Protein AF-A0A9X0D7T0-F1 (afdb_monomer_lite)

Radius of gyration: 15.06 Å; chains: 1; bounding box: 39×26×45 Å

Structure (mmCIF, N/CA/C/O backbone):
data_AF-A0A9X0D7T0-F1
#
_entry.id   AF-A0A9X0D7T0-F1
#
loop_
_atom_site.group_PDB
_atom_site.id
_atom_site.type_symbol
_atom_site.label_atom_id
_atom_site.label_alt_id
_atom_site.label_comp_id
_atom_site.label_asym_id
_atom_site.label_entity_id
_atom_site.label_seq_id
_atom_site.pdbx_PDB_ins_code
_atom_site.Cartn_x
_atom_site.Cartn_y
_atom_site.Cartn_z
_atom_site.occupancy
_atom_site.B_iso_or_equiv
_atom_site.auth_seq_id
_atom_site.auth_comp_id
_atom_site.auth_asym_id
_atom_site.auth_atom_id
_atom_site.pdbx_PDB_model_num
ATOM 1 N N . MET A 1 1 ? 8.832 -11.929 2.721 1.00 56.16 1 MET A N 1
ATOM 2 C CA . MET A 1 1 ? 8.522 -11.115 3.913 1.00 56.16 1 MET A CA 1
ATOM 3 C C . MET A 1 1 ? 9.314 -9.824 3.791 1.00 56.16 1 MET A C 1
ATOM 5 O O . MET A 1 1 ? 10.515 -9.914 3.564 1.00 56.16 1 MET A O 1
ATOM 9 N N . ASN A 1 2 ? 8.666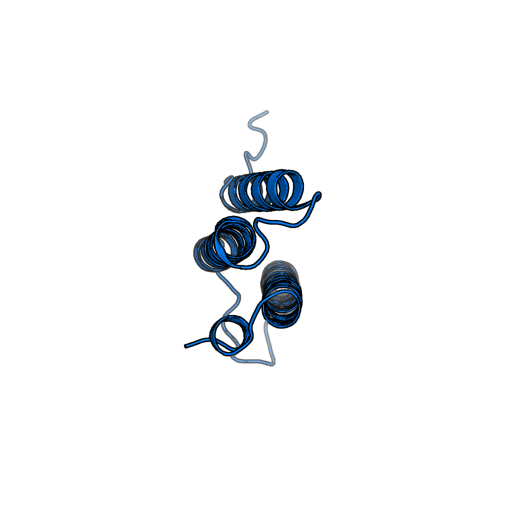 -8.660 3.822 1.00 71.38 2 ASN A N 1
ATOM 10 C CA . ASN A 1 2 ? 9.335 -7.352 3.772 1.00 71.38 2 ASN A CA 1
ATOM 11 C C . ASN A 1 2 ? 9.234 -6.635 5.131 1.00 71.38 2 ASN A C 1
ATOM 13 O O . ASN A 1 2 ? 8.425 -7.025 5.968 1.00 71.38 2 ASN A O 1
ATOM 17 N N . LEU A 1 3 ? 10.056 -5.604 5.357 1.00 76.31 3 LEU A N 1
ATOM 18 C CA . LEU A 1 3 ? 10.118 -4.901 6.646 1.00 76.31 3 LEU A CA 1
ATOM 19 C C . LEU A 1 3 ? 8.761 -4.320 7.075 1.00 76.31 3 LEU A C 1
ATOM 21 O O . LEU A 1 3 ? 8.438 -4.368 8.253 1.00 76.31 3 LEU A O 1
ATOM 25 N N . GLY A 1 4 ? 7.953 -3.821 6.135 1.00 76.62 4 GLY A N 1
ATOM 26 C CA . GLY A 1 4 ? 6.618 -3.296 6.432 1.00 76.62 4 GLY A CA 1
ATOM 27 C C . GLY A 1 4 ? 5.663 -4.363 6.967 1.00 76.62 4 GLY A C 1
ATOM 28 O O . GLY A 1 4 ? 4.890 -4.071 7.862 1.00 76.62 4 GLY A O 1
ATOM 29 N N . GLN A 1 5 ? 5.776 -5.609 6.496 1.00 77.44 5 GLN A N 1
ATOM 30 C CA . GLN A 1 5 ? 4.975 -6.749 6.972 1.00 77.44 5 GLN A CA 1
ATOM 31 C C . GLN A 1 5 ? 5.391 -7.278 8.355 1.00 77.44 5 GLN A 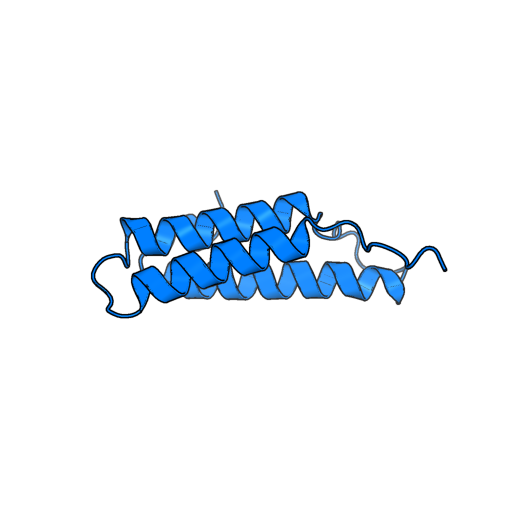C 1
ATOM 33 O O . GLN A 1 5 ? 4.705 -8.133 8.904 1.00 77.44 5 GLN A O 1
ATOM 38 N N . LEU A 1 6 ? 6.542 -6.846 8.878 1.00 85.00 6 LEU A N 1
ATOM 39 C CA . LEU A 1 6 ? 7.019 -7.187 10.225 1.00 85.00 6 LEU A CA 1
ATOM 40 C C . LEU A 1 6 ? 6.685 -6.101 11.255 1.00 85.00 6 LEU A C 1
ATOM 42 O O . LEU A 1 6 ? 6.935 -6.284 12.443 1.00 85.00 6 LEU A O 1
ATOM 46 N N . LEU A 1 7 ? 6.194 -4.958 10.783 1.00 86.06 7 LEU A N 1
ATOM 47 C CA . LEU A 1 7 ? 5.769 -3.831 11.596 1.00 86.06 7 LEU A CA 1
ATOM 48 C C . LEU A 1 7 ? 4.241 -3.762 11.573 1.00 86.06 7 LEU A C 1
ATOM 50 O O . LEU A 1 7 ? 3.602 -4.341 10.701 1.00 86.06 7 LEU A O 1
ATOM 54 N N . GLU A 1 8 ? 3.670 -3.010 12.506 1.00 84.38 8 GLU A N 1
ATOM 55 C CA . GLU A 1 8 ? 2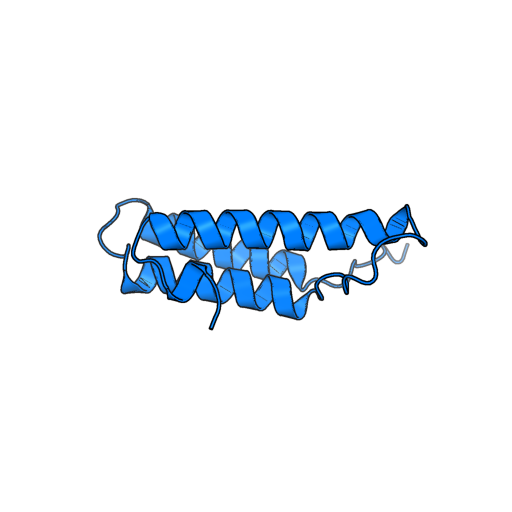.224 -2.806 12.603 1.00 84.38 8 GLU A CA 1
ATOM 56 C C . GLU A 1 8 ? 1.892 -1.312 12.560 1.00 84.38 8 GLU A C 1
ATOM 58 O O . GLU A 1 8 ? 2.726 -0.454 12.899 1.00 84.38 8 GLU A O 1
ATOM 63 N N . GLY A 1 9 ? 0.673 -1.009 12.106 1.00 88.06 9 GLY A N 1
ATOM 64 C CA . GLY A 1 9 ? 0.119 0.342 12.065 1.00 88.06 9 GLY A CA 1
ATOM 65 C C . GLY A 1 9 ? 1.068 1.376 11.450 1.00 88.06 9 GLY A C 1
ATOM 66 O O . GLY A 1 9 ? 1.649 1.185 10.376 1.00 88.06 9 GLY A O 1
ATOM 67 N N . GLN A 1 10 ? 1.277 2.490 12.154 1.00 89.25 10 GLN A N 1
ATOM 68 C CA . GLN A 1 10 ? 2.023 3.634 11.630 1.00 89.25 10 GLN A CA 1
ATOM 69 C C . GLN A 1 10 ? 3.498 3.314 11.327 1.00 89.25 10 GLN A C 1
ATOM 71 O O . GLN A 1 10 ? 4.112 3.955 10.462 1.00 89.25 10 GLN A O 1
ATOM 76 N N . GLY A 1 11 ? 4.073 2.315 12.006 1.00 91.00 11 GLY A N 1
ATOM 77 C CA . GLY A 1 11 ? 5.419 1.820 11.720 1.00 91.00 11 GLY A CA 1
ATOM 78 C C . GLY A 1 11 ? 5.493 1.171 10.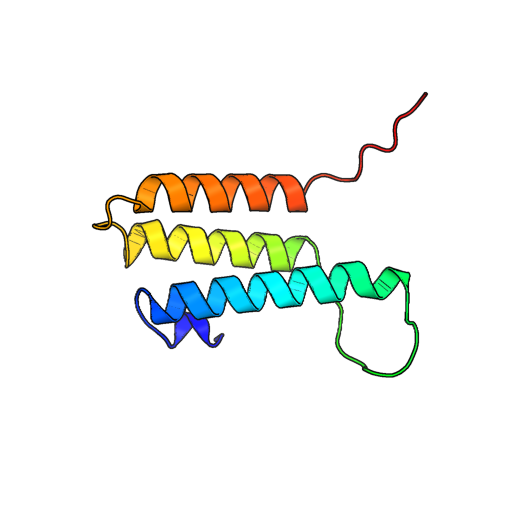339 1.00 91.00 11 GLY A C 1
ATOM 79 O O . GLY A 1 11 ? 6.369 1.513 9.538 1.00 91.00 11 GLY A O 1
ATOM 80 N N . ALA A 1 12 ? 4.521 0.313 10.022 1.00 91.44 12 ALA A N 1
ATOM 81 C CA . ALA A 1 12 ? 4.390 -0.312 8.710 1.00 91.44 12 ALA A CA 1
ATOM 82 C C . ALA A 1 12 ? 4.133 0.729 7.613 1.00 91.44 12 ALA A C 1
ATOM 84 O O . ALA A 1 12 ? 4.831 0.744 6.596 1.00 91.44 12 ALA A O 1
ATOM 85 N N . VAL A 1 13 ? 3.212 1.671 7.850 1.00 93.38 13 VAL A N 1
ATOM 86 C CA . VAL A 1 13 ? 2.915 2.786 6.931 1.00 93.38 13 VAL A CA 1
ATOM 87 C C . VAL A 1 13 ? 4.178 3.576 6.586 1.00 93.38 13 VAL A C 1
ATOM 89 O O . VAL A 1 13 ? 4.436 3.877 5.417 1.00 93.38 13 VAL A O 1
ATOM 92 N N . THR A 1 14 ? 4.996 3.904 7.586 1.00 94.00 14 THR A N 1
ATOM 93 C CA . THR A 1 14 ? 6.241 4.656 7.381 1.00 94.00 14 THR A CA 1
ATOM 94 C C . THR A 1 14 ? 7.246 3.852 6.557 1.00 94.00 14 THR A C 1
ATOM 96 O O . THR A 1 14 ? 7.842 4.386 5.615 1.00 94.00 14 THR A O 1
ATOM 99 N N . ALA A 1 15 ? 7.399 2.558 6.855 1.00 93.00 15 ALA A N 1
ATOM 100 C CA . ALA A 1 15 ? 8.286 1.669 6.112 1.00 93.00 15 ALA A CA 1
ATOM 101 C C . ALA A 1 15 ? 7.864 1.531 4.640 1.00 93.00 15 ALA A C 1
ATOM 103 O O . ALA A 1 15 ? 8.706 1.680 3.751 1.00 93.00 15 ALA A O 1
ATOM 104 N N . PHE A 1 16 ? 6.570 1.337 4.361 1.00 93.25 16 PHE A N 1
ATOM 105 C CA . PHE A 1 16 ? 6.047 1.275 2.991 1.00 93.25 16 PHE A CA 1
ATOM 106 C C . PHE A 1 16 ? 6.256 2.589 2.234 1.00 93.25 16 PHE A C 1
ATOM 108 O O . PHE A 1 16 ? 6.755 2.572 1.109 1.00 93.25 16 PHE A O 1
ATOM 115 N N . ASN A 1 17 ? 5.959 3.738 2.849 1.00 94.25 17 ASN A N 1
ATOM 116 C CA . ASN A 1 17 ? 6.185 5.041 2.217 1.00 94.25 17 ASN A CA 1
ATOM 117 C C . ASN A 1 17 ? 7.661 5.278 1.881 1.00 94.25 17 ASN A C 1
ATOM 119 O O . ASN A 1 17 ? 7.971 5.831 0.822 1.00 94.25 17 ASN A O 1
ATOM 123 N N . LYS A 1 18 ? 8.584 4.869 2.760 1.00 93.94 18 LYS A N 1
ATOM 124 C CA . LYS A 1 18 ? 10.020 4.992 2.492 1.00 93.94 18 LYS A CA 1
ATOM 125 C C . LYS A 1 18 ? 10.471 4.037 1.390 1.00 93.94 18 LYS A C 1
ATOM 127 O O . LYS A 1 18 ? 11.224 4.454 0.514 1.00 93.94 18 LYS A O 1
ATOM 132 N N . ALA A 1 19 ? 9.989 2.795 1.404 1.00 91.62 19 ALA A N 1
ATOM 133 C CA . ALA A 1 19 ? 10.302 1.807 0.378 1.00 91.62 19 ALA A CA 1
ATOM 134 C C . ALA A 1 19 ? 9.846 2.281 -1.010 1.00 91.62 19 ALA A C 1
ATOM 136 O O . ALA A 1 19 ? 10.635 2.263 -1.946 1.00 91.62 19 ALA A O 1
ATOM 137 N N . ILE A 1 20 ? 8.617 2.788 -1.131 1.00 93.50 20 ILE A N 1
ATOM 138 C CA . ILE A 1 20 ? 8.077 3.327 -2.388 1.00 93.50 20 ILE A CA 1
ATOM 139 C C . ILE A 1 20 ? 8.918 4.502 -2.899 1.00 93.50 20 ILE A C 1
ATOM 141 O O . ILE A 1 20 ? 9.236 4.554 -4.083 1.00 93.50 20 ILE A O 1
ATOM 145 N N . GLN A 1 21 ? 9.311 5.430 -2.019 1.00 92.81 21 GLN A N 1
ATOM 146 C CA . GLN A 1 21 ? 10.179 6.551 -2.400 1.00 92.81 21 GLN A CA 1
ATOM 147 C C . GLN A 1 21 ? 11.523 6.076 -2.956 1.00 92.81 21 GLN A C 1
ATOM 149 O O . GLN A 1 21 ? 11.973 6.595 -3.972 1.00 92.81 21 GLN A O 1
ATOM 154 N N . LEU A 1 22 ? 12.146 5.084 -2.312 1.00 91.25 22 LEU A N 1
ATOM 155 C CA . LEU A 1 22 ? 13.401 4.505 -2.792 1.00 91.25 22 LEU A CA 1
ATOM 156 C C . LEU A 1 22 ? 13.213 3.803 -4.140 1.00 91.25 22 LEU A C 1
ATOM 158 O O . LEU A 1 22 ? 14.014 4.014 -5.040 1.00 91.25 22 LEU A O 1
ATOM 162 N N . MET A 1 23 ? 12.132 3.036 -4.309 1.00 91.00 23 MET A N 1
ATOM 163 C CA . MET A 1 23 ? 11.830 2.360 -5.574 1.00 91.00 23 MET A CA 1
ATOM 164 C C . MET A 1 23 ? 11.628 3.347 -6.733 1.00 91.00 23 MET A C 1
ATOM 166 O O . MET A 1 23 ? 12.105 3.090 -7.833 1.00 91.00 23 MET A O 1
ATOM 170 N N . ILE A 1 24 ? 10.941 4.470 -6.497 1.00 89.81 24 ILE A N 1
ATOM 171 C CA . ILE A 1 24 ? 10.751 5.521 -7.509 1.00 89.81 24 ILE A CA 1
ATOM 172 C C . ILE A 1 24 ? 12.084 6.204 -7.831 1.00 89.81 24 ILE A C 1
ATOM 174 O O . ILE A 1 24 ? 12.428 6.314 -9.001 1.00 89.81 24 ILE A O 1
ATOM 178 N N . ALA A 1 25 ? 12.868 6.584 -6.817 1.00 88.38 25 ALA A N 1
ATOM 179 C CA . ALA A 1 25 ? 14.173 7.214 -7.026 1.00 88.38 25 ALA A CA 1
ATOM 180 C C . ALA A 1 25 ? 15.121 6.314 -7.840 1.00 88.38 25 ALA A C 1
ATOM 182 O O . ALA A 1 25 ? 15.691 6.752 -8.833 1.00 88.38 25 ALA A O 1
ATOM 183 N N . SER A 1 26 ? 15.204 5.024 -7.498 1.00 83.81 26 SER A N 1
ATOM 184 C CA . SER A 1 26 ? 16.011 4.052 -8.248 1.00 83.81 26 SER A CA 1
ATOM 185 C C . SER A 1 26 ? 15.506 3.802 -9.673 1.00 83.81 26 SER A C 1
ATOM 187 O O . SER A 1 26 ? 16.271 3.357 -10.526 1.00 83.81 26 SER A O 1
ATOM 189 N N . LYS A 1 27 ? 14.225 4.062 -9.952 1.00 78.56 27 LYS A N 1
ATOM 190 C CA . LYS A 1 27 ? 13.652 3.991 -11.302 1.00 78.56 27 LYS A CA 1
ATOM 191 C C . LYS A 1 27 ? 14.029 5.199 -12.152 1.00 78.56 27 LYS A C 1
ATOM 193 O O . LYS A 1 27 ? 14.308 5.033 -13.336 1.00 78.56 27 LYS A O 1
ATOM 198 N N . ASP A 1 28 ? 14.054 6.384 -11.556 1.00 70.38 28 ASP A N 1
ATOM 199 C CA . ASP A 1 28 ? 14.416 7.622 -12.247 1.00 70.38 28 ASP A CA 1
ATOM 200 C C . ASP A 1 28 ? 15.939 7.702 -12.506 1.00 70.38 28 ASP A C 1
ATOM 202 O O . ASP A 1 28 ? 16.364 8.144 -13.581 1.00 70.38 28 ASP A O 1
ATOM 206 N N . ASP A 1 29 ? 16.758 7.183 -11.580 1.00 64.38 29 ASP A N 1
ATOM 207 C CA . ASP A 1 29 ? 18.232 7.185 -11.646 1.00 64.38 29 ASP A CA 1
ATOM 208 C C . 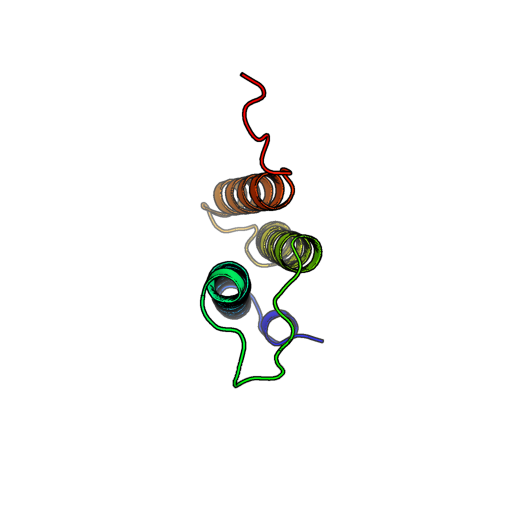ASP A 1 29 ? 18.826 6.289 -12.755 1.00 64.38 29 ASP A C 1
ATOM 210 O O . ASP A 1 29 ? 19.923 6.568 -13.251 1.00 64.38 29 ASP A O 1
ATOM 214 N N . GLU A 1 30 ? 18.094 5.275 -13.237 1.00 54.19 30 GLU A N 1
ATOM 215 C CA . GLU A 1 30 ? 18.484 4.472 -14.417 1.00 54.19 30 GLU A CA 1
ATOM 216 C C . GLU A 1 30 ? 18.612 5.321 -15.693 1.00 54.19 30 GLU A C 1
ATOM 218 O O . GLU A 1 30 ? 19.243 4.906 -16.664 1.00 54.19 30 GLU A O 1
ATOM 223 N N . THR A 1 31 ? 18.062 6.540 -15.695 1.00 50.62 31 THR A N 1
ATOM 224 C CA . THR A 1 31 ? 18.229 7.487 -16.804 1.00 50.62 31 THR A CA 1
ATOM 225 C C . THR A 1 31 ? 19.598 8.190 -16.776 1.00 50.62 31 THR A C 1
ATOM 227 O O . THR A 1 31 ? 19.967 8.806 -17.775 1.00 50.62 31 THR A O 1
ATOM 230 N N . SER A 1 32 ? 20.369 8.117 -15.675 1.00 47.97 32 SER A N 1
ATOM 231 C CA . SER A 1 32 ? 21.596 8.922 -15.494 1.00 47.97 32 SER A CA 1
ATOM 232 C C . SER A 1 32 ? 22.877 8.180 -15.081 1.00 47.97 32 SER A C 1
ATOM 234 O O . SER A 1 32 ? 23.948 8.726 -15.340 1.00 47.97 32 SER A O 1
ATOM 236 N N . GLN A 1 33 ? 22.857 6.973 -14.497 1.00 40.84 33 GLN A N 1
ATOM 237 C CA . GLN A 1 33 ? 24.109 6.275 -14.126 1.00 40.84 33 GLN A CA 1
ATOM 238 C C . GLN A 1 33 ? 24.074 4.759 -14.359 1.00 40.84 33 GLN A C 1
ATOM 240 O O . GLN A 1 33 ? 23.815 3.959 -13.464 1.00 40.84 33 GLN A O 1
ATOM 245 N N . ALA A 1 34 ? 24.474 4.354 -15.565 1.00 45.62 34 ALA A N 1
ATOM 246 C CA . ALA A 1 34 ? 25.028 3.027 -15.799 1.00 45.62 34 ALA A CA 1
ATOM 247 C C . ALA A 1 34 ? 26.463 2.980 -15.239 1.00 45.62 34 ALA A C 1
ATOM 249 O O . ALA A 1 34 ? 27.370 3.496 -15.886 1.00 45.62 34 ALA A O 1
ATOM 250 N N . ALA A 1 35 ? 26.635 2.398 -14.043 1.00 45.34 35 ALA A N 1
ATOM 251 C CA . ALA A 1 35 ? 27.856 1.784 -13.477 1.00 45.34 35 ALA A CA 1
ATOM 252 C C . ALA A 1 35 ? 28.056 2.150 -11.994 1.00 45.34 35 ALA A C 1
ATOM 254 O O . ALA A 1 35 ? 28.626 3.195 -11.705 1.00 45.34 35 ALA A O 1
ATOM 255 N N . ALA A 1 36 ? 27.634 1.275 -11.065 1.00 45.47 36 ALA A N 1
ATOM 256 C CA . ALA A 1 36 ? 28.389 0.941 -9.833 1.00 45.47 36 ALA A CA 1
ATOM 257 C C . ALA A 1 36 ? 27.606 0.102 -8.802 1.00 45.47 36 ALA A C 1
ATOM 259 O O . ALA A 1 36 ? 28.228 -0.438 -7.893 1.00 45.47 36 ALA A O 1
ATOM 260 N N . SER A 1 37 ? 26.282 -0.049 -8.892 1.00 49.00 37 SER A N 1
ATOM 261 C CA . SER A 1 37 ? 25.530 -0.916 -7.968 1.00 49.00 37 SER A CA 1
ATOM 262 C C . SER A 1 37 ? 24.631 -1.869 -8.735 1.00 49.00 37 SER A C 1
ATOM 264 O O . SER A 1 37 ? 23.768 -1.444 -9.488 1.00 49.00 37 SER A O 1
ATOM 266 N N . ASN A 1 38 ? 24.831 -3.170 -8.529 1.00 52.12 38 ASN A N 1
ATOM 267 C CA . ASN A 1 38 ? 24.089 -4.260 -9.168 1.00 52.12 38 ASN A CA 1
ATOM 268 C C . ASN A 1 38 ? 22.664 -4.416 -8.590 1.00 52.12 38 ASN A C 1
ATOM 270 O O . ASN A 1 38 ? 22.178 -5.533 -8.420 1.00 52.12 38 ASN A O 1
ATOM 274 N N . ASN A 1 39 ? 22.041 -3.308 -8.182 1.00 58.12 39 ASN A N 1
ATOM 275 C CA . ASN A 1 39 ? 20.749 -3.315 -7.518 1.00 58.12 39 ASN A CA 1
ATOM 276 C C . ASN A 1 39 ? 19.675 -3.144 -8.598 1.00 58.12 39 ASN A C 1
ATOM 278 O O . ASN A 1 39 ? 19.644 -2.086 -9.226 1.00 58.12 39 ASN A O 1
ATOM 282 N N . PRO A 1 40 ? 18.849 -4.167 -8.879 1.00 63.47 40 PRO A N 1
ATOM 283 C CA . PRO A 1 40 ? 17.858 -4.073 -9.937 1.00 63.47 40 PRO A CA 1
ATOM 284 C C . PRO A 1 40 ? 16.896 -2.926 -9.628 1.00 63.47 40 PRO A C 1
ATOM 286 O O . PRO A 1 40 ? 16.318 -2.858 -8.541 1.00 63.47 40 PRO A O 1
ATOM 289 N N . SER A 1 41 ? 16.749 -2.011 -10.583 1.00 76.88 41 SER A N 1
ATOM 290 C CA . SER A 1 41 ? 15.771 -0.938 -10.486 1.00 76.88 41 SER A CA 1
ATOM 291 C C . SER A 1 41 ? 14.356 -1.503 -10.373 1.00 76.88 41 SER A C 1
ATOM 293 O O . SER A 1 41 ? 14.006 -2.485 -11.034 1.00 76.88 41 SER A O 1
ATOM 295 N N . ALA A 1 42 ? 13.531 -0.885 -9.528 1.00 83.38 42 ALA A N 1
ATOM 296 C CA . ALA A 1 42 ? 12.183 -1.364 -9.273 1.00 83.38 42 ALA A CA 1
ATOM 297 C C . ALA A 1 42 ? 11.290 -1.194 -10.513 1.00 83.38 42 ALA A C 1
ATOM 299 O O . ALA A 1 42 ? 11.101 -0.103 -11.074 1.00 83.38 42 ALA A O 1
ATOM 300 N N . SER A 1 43 ? 10.665 -2.289 -10.930 1.00 89.00 43 SER A N 1
ATOM 301 C CA . SER A 1 43 ? 9.691 -2.279 -12.013 1.00 89.00 43 SER A CA 1
ATOM 302 C C . SER A 1 43 ? 8.444 -1.475 -11.629 1.00 89.00 43 SER A C 1
ATOM 304 O O . SER A 1 43 ? 8.092 -1.304 -10.460 1.00 89.00 43 SER A O 1
ATOM 306 N N . SER A 1 44 ? 7.711 -0.991 -12.638 1.00 89.75 44 SER A N 1
ATOM 307 C CA . SER A 1 44 ? 6.426 -0.315 -12.392 1.00 89.75 44 SER A CA 1
ATOM 308 C C . SER A 1 44 ? 5.429 -1.235 -11.679 1.00 89.75 44 SER A C 1
ATOM 310 O O . SER A 1 44 ? 4.605 -0.761 -10.897 1.00 89.75 44 SER A O 1
ATOM 312 N N . THR A 1 45 ? 5.522 -2.545 -11.920 1.00 90.69 45 THR A N 1
ATOM 313 C CA . THR A 1 45 ? 4.712 -3.564 -11.249 1.00 90.69 45 THR A CA 1
ATOM 314 C C . THR A 1 45 ? 5.043 -3.645 -9.762 1.00 90.69 45 THR A C 1
ATOM 316 O O . THR A 1 45 ? 4.125 -3.628 -8.951 1.00 90.69 45 THR A O 1
ATOM 319 N N . GLU A 1 46 ? 6.321 -3.661 -9.380 1.00 91.38 46 GLU A N 1
ATOM 320 C CA . GLU A 1 46 ? 6.732 -3.715 -7.968 1.00 91.38 46 GLU A CA 1
ATOM 321 C C . GLU A 1 46 ? 6.301 -2.470 -7.192 1.00 91.38 46 GLU A C 1
ATOM 323 O O . GLU A 1 46 ? 5.738 -2.588 -6.103 1.00 91.38 46 GLU A O 1
ATOM 328 N N . ILE A 1 47 ? 6.460 -1.282 -7.782 1.00 92.56 47 ILE A N 1
ATOM 329 C CA . ILE A 1 47 ? 5.981 -0.030 -7.177 1.00 92.56 47 ILE A CA 1
ATOM 330 C C . ILE A 1 47 ? 4.452 -0.049 -7.037 1.00 92.56 47 ILE A C 1
ATOM 332 O O . ILE A 1 47 ? 3.907 0.356 -6.010 1.00 92.56 47 ILE A O 1
ATOM 336 N N . SER A 1 48 ? 3.745 -0.557 -8.050 1.00 93.00 48 SER A N 1
ATOM 337 C CA . SER A 1 48 ? 2.285 -0.694 -8.008 1.00 93.00 48 SER A CA 1
ATOM 338 C C . SER A 1 48 ? 1.831 -1.637 -6.897 1.00 93.00 48 SER A C 1
ATOM 340 O O . SER A 1 48 ? 0.885 -1.319 -6.179 1.00 93.00 48 SER A O 1
ATOM 342 N N . THR A 1 49 ? 2.519 -2.767 -6.727 1.00 93.31 49 THR A N 1
ATOM 343 C CA . THR A 1 49 ? 2.272 -3.718 -5.638 1.00 93.31 49 THR A CA 1
ATOM 344 C C . THR A 1 49 ? 2.525 -3.075 -4.279 1.00 93.31 49 THR A C 1
ATOM 346 O O . THR A 1 49 ? 1.705 -3.226 -3.379 1.00 93.31 49 THR A O 1
ATOM 349 N N . ALA A 1 50 ? 3.596 -2.292 -4.132 1.00 93.69 50 ALA A N 1
ATOM 350 C CA . ALA A 1 50 ? 3.878 -1.582 -2.887 1.00 93.69 50 ALA A CA 1
ATOM 351 C C . ALA A 1 50 ? 2.771 -0.573 -2.525 1.00 93.69 50 ALA A C 1
ATOM 353 O O . ALA A 1 50 ? 2.388 -0.476 -1.359 1.00 93.69 50 ALA A O 1
ATOM 354 N N . TYR A 1 51 ? 2.194 0.126 -3.510 1.00 96.19 51 TYR A N 1
ATOM 355 C CA . TYR A 1 51 ? 1.016 0.971 -3.282 1.00 96.19 51 TYR A CA 1
ATOM 356 C C . TYR A 1 51 ? -0.239 0.174 -2.905 1.00 96.19 51 TYR A C 1
ATOM 358 O O . TYR A 1 51 ? -1.017 0.662 -2.087 1.00 96.19 51 TYR A O 1
ATOM 366 N N . CYS A 1 52 ? -0.446 -1.029 -3.457 1.00 95.44 52 CYS A N 1
ATOM 367 C CA . CYS A 1 52 ? -1.532 -1.912 -3.012 1.00 95.44 52 CYS A CA 1
ATOM 368 C C . CYS A 1 52 ? -1.365 -2.289 -1.541 1.00 95.44 52 CYS A C 1
ATOM 370 O O . CYS A 1 52 ? -2.302 -2.119 -0.773 1.00 95.44 52 CYS A O 1
ATOM 372 N N . SER A 1 53 ? -0.168 -2.718 -1.134 1.00 94.38 53 SER A N 1
ATOM 373 C CA . SER A 1 53 ? 0.100 -3.075 0.263 1.00 94.38 53 SER A CA 1
ATOM 374 C C . SER A 1 53 ? -0.067 -1.885 1.212 1.00 94.38 53 SER A C 1
ATOM 376 O O . SER A 1 53 ? -0.568 -2.046 2.320 1.00 94.38 53 SER A O 1
ATOM 378 N N . LEU A 1 54 ? 0.288 -0.669 0.777 1.00 95.31 54 LEU A N 1
ATOM 379 C CA . LEU A 1 54 ? 0.021 0.542 1.555 1.00 95.31 54 LEU A CA 1
ATOM 380 C C . LEU A 1 54 ? -1.485 0.818 1.687 1.00 95.31 54 LEU A C 1
ATOM 382 O O . LEU A 1 54 ? -1.936 1.198 2.761 1.00 95.31 54 LEU A O 1
ATOM 386 N N . ALA A 1 55 ? -2.264 0.633 0.618 1.00 95.69 55 ALA A N 1
ATOM 387 C CA . ALA A 1 55 ? -3.718 0.773 0.673 1.00 95.69 55 ALA A CA 1
ATOM 388 C C . ALA A 1 55 ? -4.352 -0.277 1.600 1.00 95.69 55 ALA A C 1
ATOM 390 O O . ALA A 1 55 ? -5.215 0.070 2.398 1.00 95.69 55 ALA A O 1
ATOM 391 N N . GLU A 1 56 ? -3.890 -1.528 1.540 1.00 93.75 56 GLU A N 1
ATOM 392 C CA . GLU A 1 56 ? -4.325 -2.602 2.439 1.00 93.75 56 GLU A CA 1
ATOM 393 C C . GLU A 1 56 ? -4.090 -2.233 3.908 1.00 93.75 56 GLU A C 1
ATOM 395 O O . GLU A 1 56 ? -5.014 -2.367 4.700 1.00 93.75 56 GLU A O 1
ATOM 400 N N . MET A 1 57 ? -2.933 -1.653 4.256 1.00 92.94 57 MET A N 1
ATOM 401 C CA . MET A 1 57 ? -2.665 -1.197 5.629 1.00 92.94 57 MET A CA 1
ATOM 402 C C . MET A 1 57 ? -3.691 -0.187 6.149 1.00 92.94 57 MET A C 1
ATOM 404 O O . MET A 1 57 ? -4.091 -0.258 7.309 1.00 92.94 57 MET A O 1
ATOM 408 N N . TYR A 1 58 ? -4.151 0.735 5.303 1.00 94.94 58 TYR A N 1
ATOM 409 C CA . TYR A 1 58 ? -5.202 1.683 5.685 1.00 94.94 58 TYR A CA 1
ATOM 410 C C . TYR A 1 58 ? -6.600 1.063 5.725 1.00 94.94 58 TYR A C 1
ATOM 412 O O . TYR A 1 58 ? -7.464 1.579 6.423 1.00 94.94 58 TYR A O 1
ATOM 420 N N . LEU A 1 59 ? -6.829 -0.042 5.015 1.00 94.38 59 LEU A N 1
ATOM 421 C CA . LEU A 1 59 ? -8.096 -0.774 5.055 1.00 94.38 59 LEU A CA 1
ATOM 422 C C . LEU A 1 59 ? -8.185 -1.750 6.233 1.00 94.38 59 LEU A C 1
ATOM 424 O O . LEU A 1 59 ? -9.295 -2.095 6.633 1.00 94.38 59 LEU A O 1
ATOM 428 N N . THR A 1 60 ? -7.054 -2.201 6.781 1.00 92.06 60 THR A N 1
ATOM 429 C CA . THR A 1 60 ? -7.018 -3.181 7.875 1.00 92.06 60 THR A CA 1
ATOM 430 C C . THR A 1 60 ? -6.582 -2.556 9.194 1.00 92.06 60 THR A C 1
ATOM 432 O O . THR A 1 60 ? -7.374 -2.483 10.131 1.00 92.06 60 THR A O 1
ATOM 435 N N . ASP A 1 61 ? -5.348 -2.069 9.265 1.00 90.81 61 ASP A N 1
ATOM 436 C CA . ASP A 1 61 ? -4.672 -1.739 10.524 1.00 90.81 61 ASP A CA 1
ATOM 437 C C . ASP A 1 61 ? -4.973 -0.306 10.960 1.00 90.81 61 ASP A C 1
ATOM 439 O O . ASP A 1 61 ? -5.130 -0.020 12.144 1.00 90.81 61 ASP A O 1
ATOM 443 N N . GLU A 1 62 ? -5.082 0.597 9.987 1.00 93.75 62 GLU A N 1
ATOM 444 C CA . GLU A 1 62 ? -5.288 2.029 10.207 1.00 93.75 62 GLU A CA 1
ATOM 445 C C . GLU A 1 62 ? -6.703 2.488 9.828 1.00 93.75 62 GLU A C 1
ATOM 447 O O . GLU A 1 62 ? -6.953 3.683 9.687 1.00 93.75 62 GLU A O 1
ATOM 452 N N . CYS A 1 63 ? -7.649 1.553 9.693 1.00 94.62 63 CYS A N 1
ATOM 453 C CA . CYS A 1 63 ? -9.006 1.823 9.204 1.00 94.62 63 CYS A CA 1
ATOM 454 C C . CYS A 1 63 ? -9.840 2.749 10.103 1.00 94.62 63 CYS A C 1
ATOM 456 O O . CYS A 1 63 ? -10.802 3.355 9.639 1.00 94.62 63 CYS A O 1
ATOM 458 N N . PHE A 1 64 ? -9.470 2.887 11.378 1.00 94.06 64 PHE A N 1
ATOM 459 C CA . PHE A 1 64 ? -10.150 3.774 12.326 1.00 94.06 64 PHE A CA 1
ATOM 460 C C . PHE A 1 64 ? -9.607 5.208 12.330 1.00 94.06 64 PHE A C 1
ATOM 462 O O . PHE A 1 64 ? -10.132 6.053 13.057 1.00 94.06 64 PHE A O 1
ATOM 469 N N . LYS A 1 65 ? -8.559 5.497 11.551 1.00 93.94 65 LYS A N 1
ATOM 470 C CA . LYS A 1 65 ? -8.045 6.859 11.394 1.00 93.94 65 LYS A CA 1
ATOM 471 C C . LYS A 1 65 ? -8.941 7.668 10.464 1.00 93.94 65 LYS A C 1
ATOM 473 O O . LYS A 1 65 ? -9.404 7.166 9.444 1.00 93.94 65 LYS A O 1
ATOM 478 N N . GLU A 1 66 ? -9.141 8.941 10.790 1.00 95.88 66 GLU A N 1
ATOM 479 C CA . GLU A 1 66 ? -9.961 9.860 9.989 1.00 95.88 66 GLU A CA 1
ATOM 480 C C . GLU A 1 66 ? -9.427 9.980 8.551 1.00 95.88 66 GLU A C 1
ATOM 482 O O . GLU A 1 66 ? -10.184 10.063 7.585 1.00 95.88 66 GLU A O 1
ATOM 487 N N . GLU A 1 67 ? -8.107 9.910 8.388 1.00 94.12 67 GLU A N 1
ATOM 488 C CA . GLU A 1 67 ? -7.436 9.988 7.099 1.00 94.12 67 GLU A CA 1
ATOM 489 C C . GLU A 1 67 ? -7.409 8.672 6.300 1.00 94.12 67 GLU A C 1
ATOM 491 O O . GLU A 1 67 ? -6.877 8.673 5.183 1.00 94.12 67 GLU A O 1
ATOM 496 N N . ALA A 1 68 ? -7.943 7.559 6.818 1.00 94.38 68 ALA A N 1
ATOM 497 C CA . ALA A 1 68 ? -7.808 6.237 6.197 1.00 94.38 68 ALA A CA 1
ATOM 498 C C . ALA A 1 68 ? -8.339 6.214 4.754 1.00 94.38 68 ALA A C 1
ATOM 500 O O . ALA A 1 68 ? -7.593 5.896 3.823 1.00 94.38 68 ALA A O 1
ATOM 501 N N . ASP A 1 69 ? -9.572 6.677 4.536 1.00 95.69 69 ASP A N 1
ATOM 502 C CA . ASP A 1 69 ? -10.207 6.728 3.210 1.00 95.69 69 ASP A CA 1
ATOM 503 C C . ASP A 1 69 ? -9.416 7.585 2.213 1.00 95.69 69 ASP A C 1
ATOM 505 O O . ASP A 1 69 ? -9.185 7.205 1.055 1.00 95.69 69 ASP A O 1
ATOM 509 N N . THR A 1 70 ? -8.953 8.754 2.665 1.00 97.12 70 THR A N 1
ATOM 510 C CA . THR A 1 70 ? -8.151 9.652 1.824 1.00 97.12 70 THR A CA 1
ATOM 511 C C . THR A 1 70 ? -6.803 9.027 1.466 1.00 97.12 70 THR A C 1
ATOM 513 O O . THR A 1 70 ? -6.325 9.179 0.336 1.00 97.12 70 THR A O 1
ATOM 516 N N . SER A 1 71 ? -6.219 8.260 2.387 1.00 96.69 71 SER A N 1
ATOM 517 C CA . SER A 1 71 ? -4.937 7.584 2.211 1.00 96.69 71 SER A CA 1
ATOM 518 C C . SER A 1 71 ? -5.041 6.415 1.234 1.00 96.69 71 SER A C 1
ATOM 520 O O . SER A 1 71 ? -4.221 6.319 0.316 1.00 96.69 71 SER A O 1
ATOM 522 N N . VAL A 1 72 ? -6.094 5.597 1.340 1.00 96.88 72 VAL A N 1
ATOM 523 C CA . VAL A 1 72 ? -6.416 4.534 0.369 1.00 96.88 72 VAL A CA 1
ATOM 524 C C . VAL A 1 72 ? -6.595 5.127 -1.025 1.00 96.88 72 VAL A C 1
ATOM 526 O O . VAL A 1 72 ? -5.947 4.697 -1.982 1.00 96.88 72 VAL A O 1
ATOM 529 N N . THR A 1 73 ? -7.413 6.174 -1.145 1.00 96.75 73 THR A N 1
ATOM 530 C CA . THR A 1 73 ? -7.679 6.842 -2.429 1.00 96.75 73 THR A CA 1
ATOM 531 C C . THR A 1 73 ? -6.396 7.403 -3.046 1.00 96.75 73 THR A C 1
ATOM 533 O O . THR A 1 73 ? -6.141 7.247 -4.244 1.00 96.75 73 THR A O 1
ATOM 536 N N . SER A 1 74 ? -5.547 8.023 -2.224 1.00 96.50 74 SER A N 1
ATOM 537 C CA . SER A 1 74 ? -4.240 8.542 -2.633 1.00 96.50 74 SER A CA 1
ATOM 538 C C . SER A 1 74 ? -3.315 7.429 -3.133 1.00 96.50 74 SER A C 1
ATOM 540 O O . SER A 1 74 ? -2.716 7.566 -4.203 1.00 96.50 74 SER A O 1
ATOM 542 N N . ALA A 1 75 ? -3.231 6.305 -2.415 1.00 95.38 75 ALA A N 1
ATOM 543 C CA . ALA A 1 75 ? -2.416 5.155 -2.803 1.00 95.38 75 ALA A CA 1
ATOM 544 C C . ALA A 1 75 ? -2.885 4.537 -4.133 1.00 95.38 75 ALA A C 1
ATOM 546 O O . ALA A 1 75 ? -2.072 4.324 -5.035 1.00 95.38 75 ALA A O 1
ATOM 547 N N . VAL A 1 76 ? -4.196 4.344 -4.315 1.00 95.38 76 VAL A N 1
ATOM 548 C CA . VAL A 1 76 ? -4.784 3.818 -5.564 1.00 95.38 76 VAL A CA 1
ATOM 549 C C . VAL A 1 76 ? -4.544 4.760 -6.747 1.00 95.38 76 VAL A C 1
ATOM 551 O O . VAL A 1 76 ? -4.196 4.315 -7.849 1.00 95.38 76 VAL A O 1
ATOM 554 N N . ARG A 1 77 ? -4.672 6.075 -6.539 1.00 95.44 77 ARG A N 1
ATOM 555 C CA . ARG A 1 77 ? -4.381 7.071 -7.580 1.00 95.44 77 ARG A CA 1
ATOM 556 C C . ARG A 1 77 ? -2.909 7.045 -7.985 1.00 95.44 77 ARG A C 1
ATOM 558 O O . ARG A 1 77 ? -2.608 7.047 -9.177 1.00 95.44 77 ARG A O 1
ATOM 565 N N . LYS A 1 78 ? -1.993 6.993 -7.014 1.00 94.69 78 LYS A N 1
ATOM 566 C CA . LYS A 1 78 ? -0.547 6.926 -7.277 1.00 94.69 78 LYS A CA 1
ATOM 567 C C . LYS A 1 78 ? -0.174 5.652 -8.030 1.00 94.69 78 LYS A C 1
ATOM 569 O O . LYS A 1 78 ? 0.490 5.752 -9.057 1.00 94.69 78 LYS A O 1
ATOM 574 N N . ARG A 1 79 ? -0.702 4.495 -7.616 1.00 93.00 79 ARG A N 1
ATOM 575 C CA . ARG A 1 79 ? -0.580 3.226 -8.355 1.00 93.00 79 ARG A CA 1
ATOM 576 C C . ARG A 1 79 ? -0.998 3.374 -9.817 1.00 93.00 79 ARG A C 1
ATOM 578 O O . ARG A 1 79 ? -0.266 2.968 -10.715 1.00 93.00 79 ARG A O 1
ATOM 585 N N . SER A 1 80 ? -2.170 3.961 -10.055 1.00 89.06 80 SER A N 1
ATOM 586 C CA . SER A 1 80 ? -2.700 4.142 -11.410 1.00 89.06 80 SER A CA 1
ATOM 587 C C . SER A 1 80 ? -1.762 4.984 -12.278 1.00 89.06 80 SER A C 1
ATOM 589 O O . SER A 1 80 ? -1.560 4.664 -13.446 1.00 89.06 80 SER A O 1
ATOM 591 N N . ASN A 1 81 ? -1.133 6.012 -11.701 1.00 88.25 81 ASN A N 1
ATOM 592 C CA . ASN A 1 81 ? -0.148 6.840 -12.400 1.00 88.25 81 ASN A CA 1
ATOM 593 C C . ASN A 1 81 ? 1.145 6.073 -12.718 1.00 88.25 81 ASN A C 1
ATOM 595 O O . ASN A 1 81 ? 1.716 6.277 -13.784 1.00 88.25 81 ASN A O 1
ATOM 599 N N . THR A 1 82 ? 1.591 5.169 -11.840 1.00 83.38 82 THR A N 1
ATOM 600 C CA . THR A 1 82 ? 2.789 4.341 -12.070 1.00 83.38 82 THR A CA 1
ATOM 601 C C . THR A 1 82 ? 2.607 3.323 -13.202 1.00 83.38 82 THR A C 1
ATOM 603 O O . THR A 1 82 ? 3.583 2.929 -13.842 1.00 83.38 82 THR A O 1
ATOM 606 N N . MET A 1 83 ? 1.367 2.895 -13.463 1.00 73.06 83 MET A N 1
ATOM 607 C CA . MET A 1 83 ? 1.032 1.950 -14.534 1.00 73.06 83 MET A CA 1
ATOM 608 C C . MET A 1 83 ? 0.730 2.611 -15.882 1.00 73.06 83 MET A C 1
ATOM 610 O O . MET A 1 83 ? 0.587 1.892 -16.871 1.00 73.06 83 MET A O 1
ATOM 614 N N . GLN A 1 84 ? 0.625 3.944 -15.968 1.00 60.91 84 GLN A N 1
ATOM 615 C CA . GLN A 1 84 ? 0.406 4.570 -17.268 1.00 60.91 84 GLN A CA 1
ATOM 616 C C . GLN A 1 84 ? 1.679 4.439 -18.115 1.00 60.91 84 GLN A C 1
ATOM 618 O O . GLN A 1 84 ? 2.724 4.961 -17.718 1.00 60.91 84 GLN A O 1
ATOM 623 N N . PRO A 1 85 ? 1.627 3.792 -19.297 1.00 54.75 85 PRO A N 1
ATOM 624 C CA . PRO A 1 85 ? 2.675 4.004 -20.277 1.00 54.75 85 PRO A CA 1
ATOM 625 C C . PRO A 1 85 ? 2.661 5.500 -20.576 1.00 54.75 85 PRO A C 1
ATOM 627 O O . PRO A 1 85 ? 1.587 6.076 -20.771 1.00 54.75 85 PRO A O 1
ATOM 630 N N . THR A 1 86 ? 3.827 6.144 -20.577 1.00 53.25 86 THR A N 1
ATOM 631 C CA . THR A 1 86 ? 3.964 7.506 -21.087 1.00 53.25 86 THR A CA 1
ATOM 632 C C . THR A 1 86 ? 3.285 7.539 -22.452 1.00 53.25 86 THR A C 1
ATOM 634 O O . THR A 1 86 ? 3.816 7.016 -23.432 1.00 53.25 86 THR A O 1
ATOM 637 N N . ARG A 1 87 ? 2.070 8.104 -22.527 1.00 48.72 87 ARG A N 1
ATOM 638 C CA . ARG A 1 87 ? 1.444 8.483 -23.791 1.00 48.72 87 ARG A CA 1
ATOM 639 C C . ARG A 1 87 ? 2.339 9.578 -24.352 1.00 48.72 87 ARG A C 1
ATOM 641 O O . ARG A 1 87 ? 2.073 10.763 -24.155 1.00 48.72 87 ARG A O 1
ATOM 648 N N . LYS A 1 88 ? 3.444 9.177 -24.990 1.00 46.78 88 LYS A N 1
ATOM 649 C CA . LYS A 1 88 ? 4.197 10.034 -25.895 1.00 46.78 88 LYS A CA 1
ATOM 650 C C . LYS A 1 88 ? 3.139 10.620 -26.812 1.00 46.78 88 LYS A C 1
ATOM 652 O O . LYS A 1 88 ? 2.398 9.871 -27.447 1.00 46.78 88 LYS A O 1
ATOM 657 N N . HIS A 1 89 ? 2.980 11.935 -26.733 1.00 47.72 89 HIS A N 1
ATOM 658 C CA . HIS A 1 89 ? 2.092 12.677 -27.602 1.00 47.72 89 HIS A CA 1
ATOM 659 C C . HIS A 1 89 ? 2.416 12.263 -29.038 1.00 47.72 89 HIS A C 1
ATOM 661 O O . HIS A 1 89 ? 3.496 12.566 -29.535 1.00 47.72 89 HIS A O 1
ATOM 667 N N . PHE A 1 90 ? 1.509 11.518 -29.666 1.00 46.16 90 PHE A N 1
ATOM 668 C CA . PHE A 1 90 ? 1.436 11.473 -31.116 1.00 46.16 90 PHE A CA 1
ATOM 669 C C . PHE A 1 90 ? 0.836 12.821 -31.519 1.00 46.16 90 PHE A C 1
ATOM 671 O O . PHE A 1 90 ? -0.381 12.991 -31.472 1.00 46.16 90 PHE A O 1
ATOM 678 N N . ASN A 1 91 ? 1.716 13.793 -31.761 1.00 44.31 91 ASN A N 1
ATOM 679 C CA . ASN A 1 91 ? 1.436 14.929 -32.635 1.00 44.31 91 ASN A CA 1
ATOM 680 C C . ASN A 1 91 ? 1.872 14.542 -34.044 1.00 44.31 91 ASN A C 1
ATOM 682 O O . ASN A 1 91 ? 2.961 13.930 -34.151 1.00 44.31 91 ASN A O 1
#

Foldseek 3Di:
DDPLVVDAAPSSLVRLVVVLVVLVVLQVCVVPDDDDDPDDRHAL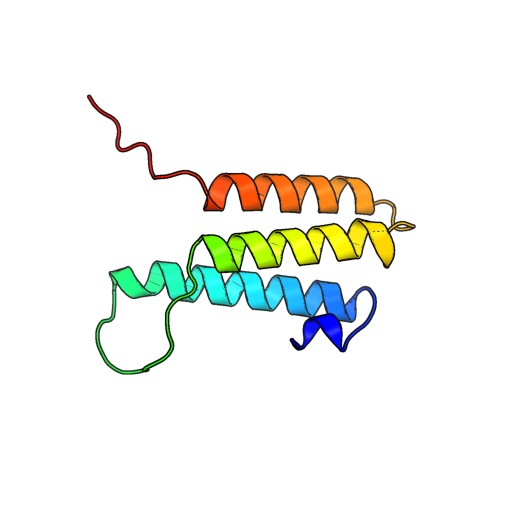VNSLVSLVVSLVRLVPRVVPDPCSVVSNVVSNVVNVVSPDDPPPDPD

Secondary structure (DSSP, 8-state):
--GGGGS-HHHHHHHHHHHHHHHHHHHHHTTT--SS---PPPPHHHHHHHHHHHHHHHHHTSTTSTTHHHHHHHHHHHHHHHT--------

Organism: NCBI:txid174260

Sequence (91 aa):
MNLGQLLEGQGAVTAFNKAIQLMIASKDDETSQAAASNNPSASSTEISTAYCSLAEMYLTDECFKEEADTSVTSAVRKRSNTMQPTRKHFN

pLDDT: mean 81.36, std 17.71, range [40.84, 97.12]